Protein AF-A0A3S1ALE0-F1 (afdb_monomer_lite)

Radius of gyration: 12.77 Å; chains: 1; bounding box: 28×27×31 Å

pLDDT: mean 87.53, std 9.5, range [54.41, 96.56]

Organism: NCBI:txid232991

Foldseek 3Di:
DEEEWEAALVDDQVVRVVVSVVVQVPDPPQQDWYKYWTYNPVDIDIDIDHRDDDDDDDDD

Sequence (60 aa):
MLVIEAKKAEFSLEAAIPQALVYMLANPDIDKPAYGFVTNGNEFQFLKLTRQGTPQYRRS

Secondary structure (DSSP, 8-state):
-EEEEE--TTS-GGGGHHHHHHHHHT-S--SS-EEEEEE-SS-EEEEEE---SS------

Structure (mmCIF, N/CA/C/O backbone):
data_AF-A0A3S1ALE0-F1
#
_entry.id   AF-A0A3S1ALE0-F1
#
loop_
_atom_site.group_PDB
_atom_site.id
_atom_site.type_symbol
_atom_site.label_atom_id
_atom_site.label_alt_id
_atom_site.label_comp_id
_atom_site.label_asym_id
_atom_site.label_entity_id
_atom_site.label_seq_id
_atom_site.pdbx_PDB_ins_code
_atom_site.Cartn_x
_atom_site.Cartn_y
_atom_site.Cartn_z
_atom_site.occupancy
_atom_site.B_iso_or_equiv
_atom_site.auth_seq_id
_atom_site.auth_comp_id
_atom_site.auth_asym_id
_atom_site.auth_atom_id
_atom_site.pdbx_PDB_model_num
ATOM 1 N N . MET A 1 1 ? 6.369 -9.167 -2.181 1.00 87.31 1 MET A N 1
ATOM 2 C CA . MET A 1 1 ? 6.311 -8.562 -0.829 1.00 87.31 1 MET A CA 1
ATOM 3 C C . MET A 1 1 ? 4.861 -8.271 -0.460 1.00 87.31 1 MET A C 1
ATOM 5 O O . MET A 1 1 ? 4.103 -7.924 -1.363 1.00 87.31 1 MET A O 1
ATOM 9 N N . LEU A 1 2 ? 4.491 -8.417 0.816 1.00 92.25 2 LEU A N 1
ATOM 10 C CA . LEU A 1 2 ? 3.185 -8.028 1.363 1.00 92.25 2 LEU A CA 1
ATOM 11 C C . LEU A 1 2 ? 3.380 -6.909 2.396 1.00 92.25 2 LEU A C 1
ATOM 13 O O . LEU A 1 2 ? 4.220 -7.049 3.280 1.00 92.25 2 LEU A O 1
ATOM 17 N N . VAL A 1 3 ? 2.611 -5.829 2.279 1.00 94.62 3 VAL A N 1
ATOM 18 C CA . VAL A 1 3 ? 2.554 -4.718 3.241 1.00 94.62 3 VAL A CA 1
ATOM 19 C C . VAL A 1 3 ? 1.181 -4.703 3.893 1.00 94.62 3 VAL A C 1
ATOM 21 O O . VAL A 1 3 ? 0.175 -4.864 3.207 1.00 94.62 3 VAL A O 1
ATOM 24 N N . ILE A 1 4 ? 1.137 -4.498 5.205 1.00 94.12 4 ILE A N 1
ATOM 25 C CA . ILE A 1 4 ? -0.103 -4.323 5.961 1.00 94.12 4 ILE A CA 1
ATOM 26 C C . ILE A 1 4 ? -0.009 -2.982 6.679 1.00 94.12 4 ILE A C 1
ATOM 28 O O . ILE A 1 4 ? 0.901 -2.789 7.481 1.00 94.12 4 ILE A O 1
ATOM 32 N N . GLU A 1 5 ? -0.938 -2.074 6.392 1.00 94.25 5 GLU A N 1
ATOM 33 C CA . GLU A 1 5 ? -1.032 -0.767 7.043 1.00 94.25 5 GLU A CA 1
ATOM 34 C C . GLU A 1 5 ? -2.398 -0.633 7.721 1.00 94.25 5 GLU A C 1
ATOM 36 O O . GLU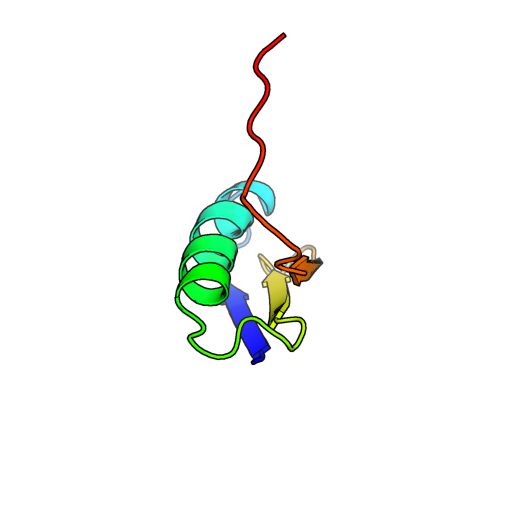 A 1 5 ? -3.443 -0.822 7.096 1.00 94.25 5 GLU A O 1
ATOM 41 N N . ALA A 1 6 ? -2.388 -0.291 9.007 1.00 92.81 6 ALA A N 1
ATOM 42 C CA . ALA A 1 6 ? -3.598 -0.083 9.787 1.00 92.81 6 ALA A CA 1
ATOM 43 C C . ALA A 1 6 ? -3.624 1.329 10.377 1.00 92.81 6 ALA A C 1
ATOM 45 O O . ALA A 1 6 ? -2.631 1.803 10.935 1.00 92.81 6 ALA A O 1
ATOM 46 N N . LYS A 1 7 ? -4.777 1.992 10.292 1.00 90.62 7 LYS A N 1
ATOM 47 C CA . LYS A 1 7 ? -5.052 3.267 10.973 1.00 90.62 7 LYS A CA 1
ATOM 48 C C . LYS A 1 7 ? -6.207 3.116 11.955 1.00 90.62 7 LYS A C 1
ATOM 50 O O . LYS A 1 7 ? -6.919 2.117 11.950 1.00 90.62 7 LYS A O 1
ATOM 55 N N . LYS A 1 8 ? -6.387 4.114 12.825 1.00 88.56 8 LYS A N 1
ATOM 56 C CA . LYS A 1 8 ? -7.586 4.188 13.670 1.00 88.56 8 LYS A CA 1
ATOM 57 C C . LYS A 1 8 ? -8.818 4.453 12.801 1.00 88.56 8 LYS A C 1
ATOM 59 O O . LYS A 1 8 ? -8.711 5.175 11.814 1.00 88.56 8 LYS A O 1
ATOM 64 N N . ALA A 1 9 ? -9.971 3.951 13.237 1.00 83.56 9 ALA A N 1
ATOM 65 C CA . ALA A 1 9 ? -11.262 4.087 12.555 1.00 83.56 9 ALA A CA 1
ATOM 66 C C . ALA A 1 9 ? -11.699 5.538 12.297 1.00 83.56 9 ALA A C 1
ATOM 68 O O . ALA A 1 9 ? -12.474 5.796 11.384 1.00 83.56 9 ALA A O 1
ATOM 69 N N . GLU A 1 10 ? -11.187 6.483 13.088 1.00 83.75 10 GLU A N 1
ATOM 70 C CA . GLU A 1 10 ? -11.461 7.919 12.962 1.00 83.75 10 GLU A CA 1
ATOM 71 C C . GLU A 1 10 ? -10.775 8.559 11.740 1.00 83.75 10 GLU A C 1
ATOM 73 O O . GLU A 1 10 ? -11.130 9.667 11.342 1.00 83.75 10 GLU A O 1
ATOM 78 N N . PHE A 1 11 ? -9.785 7.887 11.139 1.00 82.88 11 PHE A N 1
ATOM 79 C CA . PHE A 1 11 ? -9.084 8.376 9.954 1.00 82.88 11 PHE A CA 1
ATOM 80 C C . PHE A 1 11 ? -9.671 7.791 8.670 1.00 82.88 11 PHE A C 1
ATOM 82 O O . PHE A 1 11 ? -10.002 6.604 8.599 1.00 82.88 11 PHE A O 1
ATOM 89 N N . SER A 1 12 ? -9.705 8.621 7.620 1.00 86.69 12 SER A N 1
ATOM 90 C CA . SER A 1 12 ? -9.989 8.152 6.262 1.00 86.69 12 SER A CA 1
ATOM 91 C C . SER A 1 12 ? -9.005 7.050 5.874 1.00 86.69 12 SER A C 1
ATOM 93 O O . SER A 1 12 ? -7.790 7.192 6.067 1.00 86.69 12 SER A O 1
ATOM 95 N N . LEU A 1 13 ? -9.528 5.972 5.290 1.00 87.69 13 LEU A N 1
ATOM 96 C CA . LEU A 1 13 ? -8.720 4.880 4.758 1.00 87.69 13 LEU A CA 1
ATOM 97 C C . LEU A 1 13 ? -7.703 5.377 3.716 1.00 87.69 13 LEU A C 1
ATOM 99 O O . LEU A 1 13 ? -6.587 4.863 3.635 1.00 87.69 13 LEU A O 1
ATOM 103 N N . GLU A 1 14 ? -8.041 6.434 2.977 1.00 88.38 14 GLU A N 1
ATOM 104 C CA . GLU A 1 14 ? -7.177 7.047 1.965 1.00 88.38 14 GLU A CA 1
ATOM 105 C C . GLU A 1 14 ? -5.866 7.576 2.559 1.00 88.38 14 GLU A C 1
ATOM 107 O O . GLU A 1 14 ? -4.824 7.525 1.906 1.00 88.38 14 GLU A O 1
ATOM 112 N N . ALA A 1 15 ? -5.877 8.013 3.823 1.00 88.81 15 ALA A N 1
ATOM 113 C CA . ALA A 1 15 ? -4.684 8.514 4.505 1.00 88.81 15 ALA A CA 1
ATOM 114 C C . ALA A 1 15 ? -3.627 7.420 4.743 1.00 88.81 15 ALA A C 1
ATOM 116 O O . ALA A 1 15 ? -2.454 7.719 4.969 1.00 88.81 15 ALA A O 1
ATOM 117 N N . ALA A 1 16 ? -4.022 6.148 4.692 1.00 89.00 16 ALA A N 1
ATOM 118 C CA . ALA A 1 16 ? -3.139 5.009 4.905 1.00 89.00 16 ALA A CA 1
ATOM 119 C C . ALA A 1 16 ? -2.469 4.515 3.605 1.00 89.00 16 ALA A C 1
ATOM 121 O O . ALA A 1 16 ? -1.433 3.848 3.652 1.00 89.00 16 ALA A O 1
ATOM 122 N N . ILE A 1 17 ? -2.998 4.900 2.438 1.00 91.81 17 ILE A N 1
ATOM 123 C CA . ILE A 1 17 ? -2.478 4.491 1.125 1.00 91.81 17 ILE A CA 1
ATOM 124 C C . ILE A 1 17 ? -1.056 5.024 0.868 1.00 91.81 17 ILE A C 1
ATOM 126 O O . ILE A 1 17 ? -0.205 4.220 0.481 1.00 91.81 17 ILE A O 1
ATOM 130 N N . PRO A 1 18 ? -0.726 6.315 1.102 1.00 92.81 18 PRO A N 1
ATOM 131 C CA . PRO A 1 18 ? 0.620 6.824 0.840 1.00 92.81 18 PRO A CA 1
ATOM 132 C C . PRO A 1 18 ? 1.698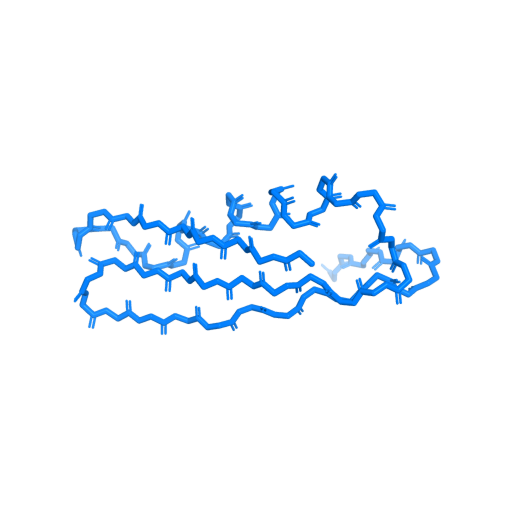 6.089 1.639 1.00 92.81 18 PRO A C 1
ATOM 134 O O . PRO A 1 18 ? 2.740 5.741 1.088 1.00 92.81 18 PRO A O 1
ATOM 137 N N . GLN A 1 19 ? 1.437 5.801 2.917 1.00 93.25 19 GLN A N 1
ATOM 138 C CA . GLN A 1 19 ? 2.391 5.095 3.771 1.00 93.25 19 GLN A CA 1
ATOM 139 C C . GLN A 1 19 ? 2.589 3.643 3.313 1.00 93.25 19 GLN A C 1
ATOM 141 O O . GLN A 1 19 ? 3.729 3.195 3.184 1.00 93.25 19 GLN A O 1
ATOM 146 N N . ALA A 1 20 ? 1.505 2.941 2.963 1.00 94.31 20 ALA A N 1
ATOM 147 C CA . ALA A 1 20 ? 1.598 1.606 2.379 1.00 94.31 20 ALA A CA 1
ATOM 148 C C . ALA A 1 20 ? 2.414 1.612 1.072 1.00 94.31 20 ALA A C 1
ATOM 150 O O . ALA A 1 20 ? 3.300 0.776 0.890 1.00 94.31 20 ALA A O 1
ATOM 151 N N . LEU A 1 21 ? 2.182 2.591 0.191 1.00 92.94 21 LEU A N 1
ATOM 152 C CA . LEU A 1 21 ? 2.913 2.731 -1.070 1.00 92.94 21 LEU A CA 1
ATOM 153 C C . LEU A 1 21 ? 4.405 3.013 -0.866 1.00 92.94 21 LEU A C 1
ATOM 155 O O . LEU A 1 21 ? 5.212 2.477 -1.624 1.00 92.94 21 LEU A O 1
ATOM 159 N N . VAL A 1 22 ? 4.791 3.792 0.150 1.00 94.19 22 VAL A N 1
ATOM 160 C CA . VAL A 1 22 ? 6.208 4.022 0.490 1.00 94.19 22 VAL A CA 1
ATOM 161 C C . VAL A 1 22 ? 6.899 2.699 0.808 1.00 94.19 22 VAL A C 1
ATOM 163 O O . VAL A 1 22 ? 7.947 2.404 0.231 1.00 94.19 22 VAL A O 1
ATOM 166 N N . TYR A 1 23 ? 6.292 1.863 1.652 1.00 93.62 23 TYR A N 1
ATOM 167 C CA . TYR A 1 23 ? 6.842 0.541 1.947 1.00 93.62 23 TYR A CA 1
ATOM 168 C C . TYR A 1 23 ? 6.881 -0.343 0.700 1.00 93.62 23 TYR A C 1
ATOM 170 O O . TYR A 1 23 ? 7.896 -0.982 0.439 1.00 93.62 23 TYR A O 1
ATOM 178 N N . MET A 1 24 ? 5.823 -0.334 -0.117 1.00 93.12 24 MET A N 1
ATOM 179 C CA . MET A 1 24 ? 5.758 -1.103 -1.365 1.00 93.12 24 MET A CA 1
ATOM 180 C C . MET A 1 24 ? 6.835 -0.683 -2.382 1.00 93.12 24 MET A C 1
ATOM 182 O O . MET A 1 24 ? 7.412 -1.544 -3.046 1.00 93.12 24 MET A O 1
ATOM 186 N N . LEU A 1 25 ? 7.145 0.614 -2.482 1.00 91.31 25 LEU A N 1
ATOM 187 C CA . LEU A 1 25 ? 8.191 1.169 -3.352 1.00 91.31 25 LEU A CA 1
ATOM 188 C C . LEU A 1 25 ? 9.608 0.918 -2.828 1.00 91.31 25 LEU A C 1
ATOM 190 O O . LEU A 1 25 ? 10.549 0.874 -3.623 1.00 91.31 25 LEU A O 1
ATOM 194 N N . ALA A 1 26 ? 9.770 0.712 -1.522 1.00 91.00 26 ALA A N 1
ATOM 195 C CA . ALA A 1 26 ? 11.038 0.297 -0.935 1.00 91.00 26 ALA A CA 1
ATOM 196 C C . ALA A 1 26 ? 11.389 -1.175 -1.238 1.00 91.00 26 ALA A C 1
ATOM 198 O O . ALA A 1 26 ? 12.509 -1.595 -0.956 1.00 91.00 26 ALA A O 1
ATOM 199 N N . ASN A 1 27 ? 10.477 -1.958 -1.838 1.00 89.31 27 ASN A N 1
ATOM 200 C CA . ASN A 1 27 ? 10.764 -3.328 -2.270 1.00 89.31 27 ASN A CA 1
ATOM 201 C C . ASN A 1 27 ? 11.884 -3.347 -3.335 1.00 89.31 27 ASN A C 1
ATOM 203 O O . ASN A 1 27 ? 11.673 -2.776 -4.413 1.00 89.31 27 ASN A O 1
ATOM 207 N N . PRO A 1 28 ? 13.027 -4.021 -3.087 1.00 86.06 28 PRO A N 1
ATOM 208 C CA . PRO A 1 28 ? 14.114 -4.119 -4.062 1.00 86.06 28 PRO A CA 1
ATOM 209 C C . PRO A 1 28 ? 13.784 -5.053 -5.235 1.00 86.06 28 PRO A C 1
ATOM 211 O O . PRO A 1 28 ? 14.342 -4.888 -6.315 1.00 86.06 28 PRO A O 1
ATOM 214 N N . ASP A 1 29 ? 12.874 -6.015 -5.045 1.00 87.56 29 ASP A N 1
ATOM 215 C CA . ASP A 1 29 ? 12.423 -6.923 -6.107 1.00 87.56 29 ASP A CA 1
ATOM 216 C C . ASP A 1 29 ? 11.364 -6.213 -6.964 1.00 87.56 29 ASP A C 1
ATOM 218 O O . ASP A 1 29 ? 10.173 -6.213 -6.635 1.00 87.56 29 ASP A O 1
ATOM 222 N N . ILE A 1 30 ? 11.829 -5.532 -8.013 1.00 84.69 30 ILE A N 1
ATOM 223 C CA . ILE A 1 30 ? 10.996 -4.722 -8.913 1.00 84.69 30 ILE A CA 1
ATOM 224 C C . ILE A 1 30 ? 10.267 -5.554 -9.975 1.00 84.69 30 ILE A C 1
ATOM 226 O O . ILE A 1 30 ? 9.230 -5.113 -10.467 1.00 84.69 30 ILE A O 1
ATOM 230 N N . ASP A 1 31 ? 10.766 -6.754 -10.285 1.00 86.25 31 ASP A N 1
ATOM 231 C CA . ASP A 1 31 ? 10.212 -7.628 -11.328 1.00 86.25 31 ASP A CA 1
ATOM 232 C C . ASP A 1 31 ? 8.937 -8.343 -10.862 1.00 86.25 31 ASP A C 1
ATOM 234 O O . ASP A 1 31 ? 8.123 -8.799 -11.671 1.00 86.25 31 ASP A O 1
ATOM 238 N N . LYS A 1 32 ? 8.728 -8.424 -9.542 1.00 87.50 32 LYS A N 1
ATOM 239 C CA . LYS A 1 32 ? 7.527 -9.006 -8.943 1.00 87.50 32 LYS A CA 1
ATOM 240 C C . 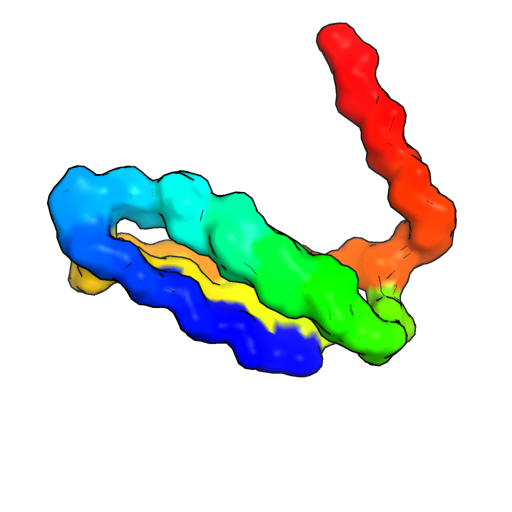LYS A 1 32 ? 6.591 -7.926 -8.396 1.00 87.50 32 LYS A C 1
ATOM 242 O O . LYS A 1 32 ? 7.040 -6.981 -7.747 1.00 87.50 32 LYS A O 1
ATOM 247 N N . PRO A 1 33 ? 5.264 -8.088 -8.552 1.00 90.94 33 PRO A N 1
ATOM 248 C CA . PRO A 1 33 ? 4.312 -7.200 -7.902 1.00 90.94 33 PRO A CA 1
ATOM 249 C C . PRO A 1 33 ? 4.470 -7.209 -6.373 1.00 90.94 33 PRO A C 1
ATOM 251 O O . PRO A 1 33 ? 4.626 -8.268 -5.753 1.00 90.94 33 PRO A O 1
ATOM 254 N N . ALA A 1 34 ? 4.365 -6.035 -5.755 1.00 93.75 34 ALA A N 1
ATOM 255 C CA . ALA A 1 34 ? 4.149 -5.909 -4.318 1.00 93.75 34 ALA A CA 1
ATOM 256 C C . ALA A 1 34 ? 2.648 -5.781 -4.041 1.00 93.75 34 ALA A C 1
ATOM 258 O O . ALA A 1 34 ? 1.928 -5.110 -4.781 1.00 93.75 34 ALA A O 1
ATOM 259 N N . TYR A 1 35 ? 2.179 -6.413 -2.970 1.00 95.50 35 TYR A N 1
ATOM 260 C CA . TYR A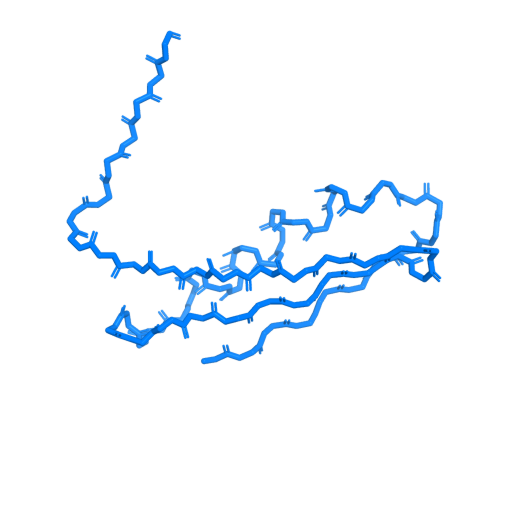 1 35 ? 0.784 -6.361 -2.547 1.00 95.50 35 TYR A CA 1
ATOM 261 C C . TYR A 1 35 ? 0.674 -5.621 -1.219 1.00 95.50 35 TYR A C 1
ATOM 263 O O . TYR A 1 35 ? 1.559 -5.725 -0.371 1.00 95.50 35 TYR A O 1
ATOM 271 N N . GLY A 1 36 ? -0.393 -4.852 -1.062 1.00 95.56 36 GLY A N 1
ATOM 272 C CA . GLY A 1 36 ? -0.691 -4.082 0.133 1.00 95.56 36 GLY A CA 1
ATOM 273 C C . GLY A 1 36 ? -2.099 -4.385 0.616 1.00 95.56 36 GLY A C 1
ATOM 274 O O . GLY A 1 36 ? -3.007 -4.580 -0.190 1.00 95.56 36 GLY A O 1
ATOM 275 N N . PHE A 1 37 ? -2.276 -4.409 1.926 1.00 96.56 37 PHE A N 1
ATOM 276 C CA . PHE A 1 37 ? -3.572 -4.414 2.580 1.00 96.56 37 PHE A CA 1
ATOM 277 C C . PHE A 1 37 ? -3.633 -3.214 3.510 1.00 96.56 37 PHE A C 1
ATOM 279 O O . PHE A 1 37 ? -2.726 -2.996 4.314 1.00 96.56 37 PHE A O 1
ATOM 286 N N . VAL A 1 38 ? -4.693 -2.433 3.377 1.00 96.31 38 VAL A N 1
ATOM 287 C CA . VAL A 1 38 ? -4.879 -1.207 4.1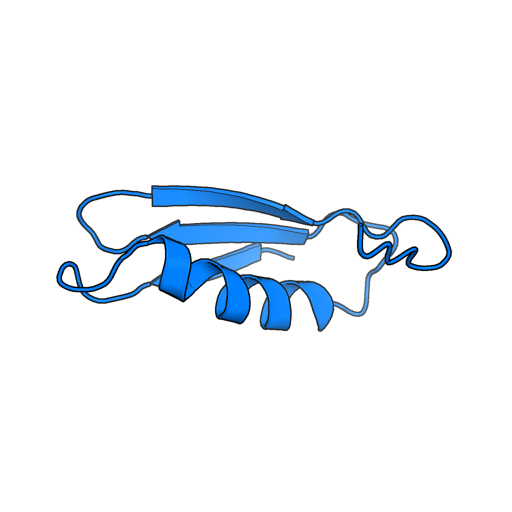37 1.00 96.31 38 VAL A CA 1
ATOM 288 C C . VAL A 1 38 ? -6.237 -1.266 4.812 1.00 96.31 38 VAL A C 1
ATOM 290 O O . VAL A 1 38 ? -7.222 -1.593 4.154 1.00 96.31 38 VAL A O 1
ATOM 293 N N . THR A 1 39 ? -6.309 -0.965 6.108 1.00 95.06 39 THR A N 1
ATOM 294 C CA . THR A 1 39 ? -7.578 -0.942 6.852 1.00 95.06 39 THR A CA 1
ATOM 295 C C . THR A 1 39 ? -7.594 0.128 7.942 1.00 95.06 39 THR A C 1
ATOM 297 O O . THR A 1 39 ? -6.558 0.474 8.509 1.00 95.06 39 THR A O 1
ATOM 300 N N . ASN A 1 40 ? -8.777 0.643 8.268 1.00 93.12 40 ASN A N 1
ATOM 301 C CA . ASN A 1 40 ? -9.012 1.455 9.467 1.00 93.12 40 ASN A CA 1
ATOM 302 C C . ASN A 1 40 ? -9.925 0.747 10.493 1.00 93.12 40 ASN A C 1
ATOM 304 O O . ASN A 1 40 ? -10.351 1.357 11.468 1.00 93.12 40 ASN A O 1
ATOM 308 N N . GLY A 1 41 ? -10.246 -0.532 10.276 1.00 89.44 41 GLY A N 1
ATOM 309 C CA . GLY A 1 41 ? -11.177 -1.309 11.101 1.00 89.44 41 GLY A CA 1
ATOM 310 C C . GLY A 1 41 ? -12.648 -1.204 10.683 1.00 89.44 41 GLY A C 1
ATOM 311 O O . GLY A 1 41 ? -13.395 -2.146 10.932 1.00 89.44 41 GLY A O 1
ATOM 312 N N . ASN A 1 42 ? -13.053 -0.132 9.996 1.00 91.38 42 ASN A N 1
ATOM 313 C CA . ASN A 1 42 ? -14.401 0.005 9.426 1.00 91.38 42 ASN A CA 1
ATOM 314 C C . ASN A 1 42 ? -14.453 -0.472 7.970 1.00 91.38 42 ASN A C 1
ATOM 316 O O . ASN A 1 42 ? -15.443 -1.042 7.522 1.00 91.38 42 ASN A O 1
ATOM 320 N N . GLU A 1 43 ? -13.370 -0.242 7.236 1.00 92.75 43 GLU A N 1
ATOM 321 C CA . GLU A 1 43 ? -13.229 -0.577 5.826 1.00 92.75 43 GLU A CA 1
ATOM 322 C C . GLU A 1 43 ? -11.800 -1.040 5.518 1.00 92.75 43 GLU A C 1
ATOM 324 O O . GLU A 1 43 ? -10.867 -0.884 6.321 1.00 92.75 43 GLU A O 1
ATOM 329 N N . PHE A 1 44 ? -11.629 -1.658 4.349 1.00 94.69 44 PHE A N 1
ATOM 330 C CA . PHE A 1 44 ? -10.333 -2.112 3.868 1.00 94.69 44 PHE A CA 1
ATOM 331 C C . PHE A 1 44 ? -10.193 -1.964 2.353 1.00 94.69 44 PHE A C 1
ATOM 333 O O . PHE A 1 44 ? -11.174 -1.994 1.611 1.00 94.69 44 PHE A O 1
ATOM 340 N N . GLN A 1 45 ? -8.947 -1.866 1.893 1.00 94.56 45 GLN A N 1
ATOM 341 C CA . GLN A 1 45 ? -8.578 -1.870 0.481 1.00 94.56 45 GLN A CA 1
ATOM 342 C C . GLN A 1 45 ? -7.342 -2.736 0.238 1.00 94.56 45 GLN A C 1
ATOM 344 O O . GLN A 1 45 ? -6.419 -2.801 1.055 1.00 94.56 45 GLN A O 1
ATOM 349 N N . PHE A 1 46 ? -7.319 -3.379 -0.929 1.00 96.31 46 PHE A N 1
ATOM 350 C CA . PHE A 1 46 ? -6.162 -4.110 -1.429 1.00 96.31 46 PHE A CA 1
ATOM 351 C C . PHE A 1 46 ? -5.439 -3.289 -2.493 1.00 96.31 46 PHE A C 1
ATOM 353 O O . PHE A 1 46 ? -6.051 -2.785 -3.432 1.00 96.31 46 PHE A O 1
ATOM 360 N N . LEU A 1 47 ? -4.120 -3.204 -2.366 1.00 94.06 47 LEU A N 1
ATOM 361 C CA . LEU A 1 4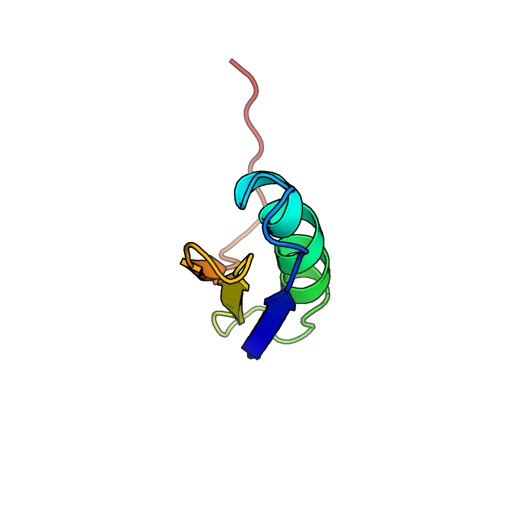7 ? -3.236 -2.516 -3.296 1.00 94.06 47 LEU A CA 1
ATOM 362 C C . LEU A 1 47 ? -2.377 -3.540 -4.037 1.00 94.06 47 LEU A C 1
ATOM 364 O O . LEU A 1 47 ? -1.848 -4.480 -3.442 1.00 94.06 47 LEU A O 1
ATOM 368 N N . LYS A 1 48 ? -2.183 -3.329 -5.337 1.00 94.12 48 LYS A N 1
ATOM 369 C CA . LYS A 1 48 ? -1.213 -4.067 -6.150 1.00 94.12 48 LYS A CA 1
ATOM 370 C C . LYS A 1 48 ? -0.296 -3.063 -6.835 1.00 94.12 48 LYS A C 1
ATOM 372 O O . LYS A 1 48 ? -0.739 -2.321 -7.705 1.00 94.12 48 LYS A O 1
ATOM 377 N N . LEU A 1 49 ? 0.979 -3.056 -6.458 1.00 91.56 49 LEU A N 1
ATOM 378 C CA . LEU A 1 49 ? 2.010 -2.241 -7.093 1.00 91.56 49 LEU A CA 1
ATOM 379 C C . LEU A 1 49 ? 2.779 -3.094 -8.098 1.00 91.56 49 LEU A C 1
ATOM 381 O O . LEU A 1 49 ? 3.467 -4.045 -7.727 1.00 91.56 49 LEU A O 1
ATOM 385 N N . THR A 1 50 ? 2.692 -2.718 -9.368 1.00 89.56 50 THR A N 1
ATOM 386 C CA . THR A 1 50 ? 3.513 -3.262 -10.452 1.00 89.56 50 THR A CA 1
ATOM 387 C C . THR A 1 50 ? 4.473 -2.185 -10.933 1.00 89.56 50 THR A C 1
ATOM 389 O O . THR A 1 50 ? 4.029 -1.121 -11.362 1.00 89.56 50 THR A O 1
ATOM 392 N N . ARG A 1 51 ? 5.780 -2.446 -10.871 1.00 84.19 51 ARG A N 1
ATOM 393 C CA . ARG A 1 51 ? 6.818 -1.520 -11.338 1.00 84.19 51 ARG A CA 1
ATOM 394 C C . ARG A 1 51 ? 7.301 -2.018 -12.698 1.00 84.19 51 ARG A C 1
ATOM 396 O O . ARG A 1 51 ? 8.059 -2.972 -12.762 1.00 84.19 51 ARG A O 1
ATOM 403 N N . GLN A 1 52 ? 6.797 -1.433 -13.784 1.00 74.69 52 GLN A N 1
ATOM 404 C CA . GLN A 1 52 ? 7.188 -1.809 -15.147 1.00 74.69 52 GLN A CA 1
ATOM 405 C C . GLN A 1 52 ? 7.824 -0.610 -15.854 1.00 74.69 52 GLN A C 1
ATOM 407 O O . GLN A 1 52 ? 7.204 0.447 -15.947 1.00 74.69 52 GLN A O 1
ATOM 412 N N . GLY A 1 53 ? 9.045 -0.787 -16.365 1.00 72.75 53 GLY A N 1
ATOM 413 C CA . GLY A 1 53 ? 9.767 0.234 -17.131 1.00 72.75 53 GLY A CA 1
ATOM 414 C C . GLY A 1 53 ? 10.170 1.482 -16.330 1.00 72.75 53 GLY A C 1
ATOM 415 O O . GLY A 1 53 ? 10.144 1.501 -15.099 1.00 72.75 53 GLY A O 1
ATOM 416 N N . THR A 1 54 ? 10.572 2.536 -17.047 1.00 73.12 54 THR A N 1
ATOM 417 C CA . THR A 1 54 ? 10.888 3.847 -16.458 1.00 73.12 54 THR A CA 1
ATOM 418 C C . THR A 1 54 ? 9.604 4.508 -15.943 1.00 73.12 54 THR A C 1
ATOM 420 O O . THR A 1 54 ? 8.663 4.651 -16.728 1.00 73.12 54 THR A O 1
ATOM 423 N N . PRO A 1 55 ? 9.540 4.951 -14.672 1.00 72.12 55 PRO A N 1
ATOM 424 C CA . PRO A 1 55 ? 8.365 5.628 -14.133 1.00 72.12 55 PRO A CA 1
ATOM 425 C C . PRO A 1 55 ? 7.989 6.856 -14.972 1.00 72.12 55 PRO A C 1
ATOM 427 O O . PRO A 1 55 ? 8.810 7.753 -15.164 1.00 72.12 55 PRO A O 1
ATOM 430 N N . GLN A 1 56 ? 6.752 6.906 -15.472 1.00 69.94 56 GLN A N 1
ATOM 431 C CA . GLN A 1 56 ? 6.228 8.063 -16.197 1.00 69.94 56 GLN A CA 1
ATOM 432 C C . GLN A 1 56 ? 5.215 8.797 -15.325 1.00 69.94 56 GLN A C 1
ATOM 434 O O . GLN A 1 56 ? 4.162 8.258 -14.988 1.00 69.94 56 GLN A O 1
ATOM 439 N N . TYR A 1 57 ? 5.527 10.043 -14.982 1.00 72.19 57 TYR A N 1
ATOM 440 C CA . TYR A 1 57 ? 4.638 10.919 -14.229 1.00 72.19 57 TYR A CA 1
ATOM 441 C C . TYR A 1 57 ? 4.138 12.023 -15.161 1.00 72.19 57 TYR A C 1
ATOM 443 O O . TYR A 1 57 ? 4.937 12.744 -15.756 1.00 72.19 57 TYR A O 1
ATOM 451 N N . ARG A 1 58 ? 2.816 12.157 -15.304 1.00 54.41 58 ARG A N 1
ATOM 452 C CA . ARG A 1 58 ? 2.179 13.246 -16.056 1.00 54.41 58 ARG A CA 1
ATOM 453 C C . ARG A 1 58 ? 1.305 14.052 -15.103 1.00 54.41 58 ARG A C 1
ATOM 455 O O . ARG A 1 58 ? 0.499 13.470 -14.384 1.00 54.41 58 ARG A O 1
ATOM 462 N N . ARG A 1 59 ? 1.445 15.377 -15.126 1.00 57.25 59 ARG A N 1
ATOM 463 C CA . ARG A 1 59 ? 0.495 16.311 -14.511 1.00 57.25 59 ARG A CA 1
ATOM 464 C C . ARG A 1 59 ? -0.316 16.946 -15.639 1.00 57.25 59 ARG A C 1
ATOM 466 O O . ARG A 1 59 ? 0.295 17.458 -16.575 1.00 57.25 59 ARG A O 1
ATOM 473 N N . SER A 1 60 ? -1.641 16.827 -15.588 1.00 61.12 60 SER A N 1
ATOM 474 C CA . SER A 1 60 ? -2.561 17.567 -16.465 1.00 61.12 60 SER A CA 1
ATOM 475 C C . SER A 1 60 ? -2.631 19.032 -16.066 1.00 61.12 60 SER A C 1
ATOM 477 O O . SER A 1 60 ? -2.583 19.281 -14.837 1.00 61.12 60 SER A O 1
#